Protein AF-A0A1F5DNQ0-F1 (afdb_monomer)

Foldseek 3Di:
DDDDPVVVLVVLLVVLLVVLVPDDQVDWDAPPPVGIDGSVRQNVCLVVVHPSNVVSSVVVVVVVVCVVVCVVVDD

Mean predicted aligned error: 5.04 Å

Solvent-accessible surface area (backbone atoms only — not comparable to full-atom values): 4459 Å² total; per-residue (Å²): 136,85,76,55,71,70,57,54,54,49,51,52,47,49,53,49,42,56,56,45,69,73,46,68,76,91,43,69,50,72,54,72,95,81,42,72,37,44,47,68,57,48,42,54,31,36,74,67,58,37,80,65,15,45,53,50,47,53,52,54,53,48,51,54,51,34,53,74,70,47,72,74,68,82,126

pLDDT: mean 90.8, std 12.0, range [47.78, 98.25]

Organism: NCBI:txid1797467

Nearest PDB structures (foldseek):
  8yjx-assembly2_B  TM=3.395E-01  e=1.920E+00  Campylobacter jejuni

Sequence (75 aa):
MVESKDALDEEIRQLVIERLKATPSDKKISIGGDGDFTVEQLIDRVSKNDKIGRKVIDVQMSYLRALKTGVLVDE

Secondary structure (DSSP, 8-state):
----HHHHHHHHHHHHHHHHHTS-TT-EEE-GGG-EEEHHHHHHHHHTT-HHHHHHHHHHHHHHHHHHTTTT---

Radius of gyration: 13.53 Å; Cα contacts (8 Å, |Δi|>4): 58; chains: 1; bounding box: 26×38×29 Å

Structure (mmCIF, N/CA/C/O backbone):
data_AF-A0A1F5DNQ0-F1
#
_entry.id   AF-A0A1F5DNQ0-F1
#
loop_
_atom_site.group_PDB
_atom_site.id
_atom_site.type_symbol
_atom_site.label_atom_id
_atom_site.label_alt_id
_atom_site.label_comp_id
_atom_site.label_asym_id
_atom_site.label_entity_id
_atom_site.label_seq_id
_atom_site.pdbx_PDB_ins_code
_atom_site.Cartn_x
_atom_site.Cartn_y
_atom_site.Cartn_z
_atom_site.occupancy
_atom_site.B_iso_or_equiv
_atom_site.auth_seq_id
_atom_site.auth_comp_id
_atom_site.auth_asym_id
_atom_site.auth_atom_id
_atom_site.pdbx_PDB_model_num
ATOM 1 N N . MET A 1 1 ? 5.646 23.338 -15.635 1.00 47.78 1 MET A N 1
ATOM 2 C CA . MET A 1 1 ? 4.961 23.581 -14.350 1.00 47.78 1 MET A CA 1
ATOM 3 C C . MET A 1 1 ? 5.638 22.692 -13.329 1.00 47.78 1 MET A C 1
ATOM 5 O O . MET A 1 1 ? 5.734 21.505 -13.593 1.00 47.78 1 MET A O 1
ATOM 9 N N . VAL A 1 2 ? 6.214 23.252 -12.266 1.00 54.47 2 VAL A N 1
ATOM 10 C CA . VAL A 1 2 ? 6.739 22.442 -11.158 1.00 54.47 2 VAL A CA 1
ATOM 11 C C . VAL A 1 2 ? 5.660 22.481 -10.093 1.00 54.47 2 VAL A C 1
ATOM 13 O O . VAL A 1 2 ? 5.426 23.531 -9.500 1.00 54.47 2 VAL A O 1
ATOM 16 N N . GLU A 1 3 ? 4.932 21.384 -9.950 1.00 62.50 3 GLU A N 1
ATOM 17 C CA . GLU A 1 3 ? 3.949 21.237 -8.885 1.00 62.50 3 GLU A CA 1
ATOM 18 C C . GLU A 1 3 ? 4.673 21.220 -7.538 1.00 62.50 3 GLU A C 1
ATOM 20 O O . GLU A 1 3 ? 5.772 20.670 -7.410 1.00 62.50 3 GLU A O 1
ATOM 25 N N . SER A 1 4 ? 4.093 21.883 -6.536 1.00 77.44 4 SER A N 1
ATOM 26 C CA . SER A 1 4 ? 4.629 21.851 -5.178 1.00 77.44 4 SER A CA 1
ATOM 27 C C . SER A 1 4 ? 4.686 20.404 -4.691 1.00 77.44 4 SER A C 1
ATOM 29 O O . SER A 1 4 ? 3.779 19.622 -4.967 1.00 77.44 4 SER A O 1
ATOM 31 N N . LYS A 1 5 ? 5.733 20.052 -3.938 1.00 80.06 5 LYS A N 1
ATOM 32 C CA . LYS A 1 5 ? 5.966 18.693 -3.421 1.00 80.06 5 LYS A CA 1
ATOM 33 C C . LYS A 1 5 ? 4.717 18.067 -2.775 1.00 80.06 5 LYS A C 1
ATOM 35 O O . LYS A 1 5 ? 4.447 16.894 -2.993 1.00 80.06 5 LYS A O 1
ATOM 40 N N . ASP A 1 6 ? 3.933 18.868 -2.058 1.00 83.62 6 ASP A N 1
ATOM 41 C CA . ASP A 1 6 ? 2.716 18.413 -1.377 1.00 83.62 6 ASP A CA 1
ATOM 42 C C . ASP A 1 6 ? 1.591 18.003 -2.344 1.00 83.62 6 ASP A C 1
ATOM 44 O O . ASP A 1 6 ? 0.832 17.083 -2.047 1.00 83.62 6 ASP A O 1
ATOM 48 N N . ALA A 1 7 ? 1.489 18.659 -3.505 1.00 88.56 7 ALA A N 1
ATOM 49 C CA . ALA A 1 7 ? 0.514 18.301 -4.535 1.00 88.56 7 ALA A CA 1
ATOM 50 C C . ALA A 1 7 ? 0.877 16.957 -5.177 1.00 88.56 7 ALA A C 1
ATOM 52 O O . ALA A 1 7 ? 0.023 16.085 -5.306 1.00 88.56 7 ALA A O 1
ATOM 53 N N . LEU A 1 8 ? 2.164 16.756 -5.475 1.00 91.12 8 LEU A N 1
ATOM 54 C CA . LEU A 1 8 ? 2.662 15.490 -6.010 1.00 91.12 8 LEU A CA 1
ATOM 55 C C . LEU A 1 8 ? 2.461 14.328 -5.022 1.00 91.12 8 LEU A C 1
ATOM 57 O O . LEU A 1 8 ? 2.065 13.235 -5.424 1.00 91.12 8 LEU A O 1
ATOM 61 N N . ASP A 1 9 ? 2.711 14.553 -3.730 1.00 92.50 9 ASP A N 1
ATOM 62 C CA . ASP A 1 9 ? 2.498 13.534 -2.696 1.00 92.50 9 ASP A CA 1
ATOM 63 C C . ASP A 1 9 ? 1.011 13.139 -2.590 1.00 92.50 9 ASP A C 1
ATOM 65 O O . ASP A 1 9 ? 0.693 11.961 -2.398 1.00 92.50 9 ASP A O 1
ATOM 69 N N . GLU A 1 10 ? 0.088 14.093 -2.756 1.00 94.94 10 GLU A N 1
ATOM 70 C CA . GLU A 1 10 ? -1.349 13.807 -2.798 1.00 94.94 10 GLU A CA 1
ATOM 71 C C . GLU A 1 10 ? -1.750 13.026 -4.052 1.00 94.94 10 GLU A C 1
ATOM 73 O O . GLU A 1 10 ? -2.471 12.033 -3.945 1.00 94.94 10 GLU A O 1
ATOM 78 N N . GLU A 1 11 ? -1.244 13.400 -5.227 1.00 96.62 11 GLU A N 1
ATOM 79 C CA . GLU A 1 11 ? -1.503 12.655 -6.464 1.00 96.62 11 GLU A CA 1
ATOM 80 C C . GLU A 1 11 ? -1.015 11.207 -6.379 1.00 96.62 11 GLU A C 1
ATOM 82 O O . GLU A 1 11 ? -1.725 10.282 -6.780 1.00 96.62 11 GLU A O 1
ATOM 87 N N . ILE A 1 12 ? 0.168 10.985 -5.798 1.00 96.94 12 ILE A N 1
ATOM 88 C CA . ILE A 1 12 ? 0.701 9.638 -5.571 1.00 96.94 12 ILE A CA 1
ATOM 89 C C . ILE A 1 12 ? -0.216 8.848 -4.630 1.00 96.94 12 ILE A C 1
ATOM 91 O O . ILE A 1 12 ? -0.498 7.676 -4.896 1.00 96.94 12 ILE A O 1
ATOM 95 N N . ARG A 1 13 ? -0.718 9.460 -3.548 1.00 97.06 13 ARG A N 1
ATOM 96 C CA . ARG A 1 13 ? -1.684 8.797 -2.656 1.00 97.06 13 ARG A CA 1
ATOM 97 C C . ARG A 1 13 ? -2.958 8.410 -3.392 1.00 97.06 13 ARG A C 1
ATOM 99 O O . ARG A 1 13 ? -3.391 7.264 -3.265 1.00 97.06 13 ARG A O 1
ATOM 106 N N . GLN A 1 14 ? -3.532 9.324 -4.170 1.00 98.00 14 GLN A N 1
ATOM 107 C CA . GLN A 1 14 ? -4.749 9.053 -4.934 1.00 98.00 14 GLN A CA 1
ATOM 108 C C . GLN A 1 14 ? -4.530 7.939 -5.957 1.00 98.00 14 GLN A C 1
ATOM 110 O O . GLN A 1 14 ? -5.320 6.998 -6.016 1.00 98.00 14 GLN A O 1
ATOM 115 N N . LEU A 1 15 ? -3.408 7.960 -6.680 1.00 97.75 15 LEU A N 1
ATOM 116 C CA . LEU A 1 15 ? -3.031 6.885 -7.596 1.00 97.75 15 LEU A CA 1
ATOM 117 C C . LEU A 1 15 ? -2.997 5.520 -6.893 1.00 97.75 15 LEU A C 1
ATOM 119 O O . LEU A 1 15 ? -3.523 4.535 -7.412 1.00 97.75 15 LEU A O 1
ATOM 123 N N . VAL A 1 16 ? -2.383 5.444 -5.710 1.00 98.00 16 VAL A N 1
ATOM 124 C CA . VAL A 1 16 ? -2.304 4.197 -4.938 1.00 98.00 16 VAL A CA 1
ATOM 125 C C . VAL A 1 16 ? -3.687 3.749 -4.458 1.00 98.00 16 VAL A C 1
ATOM 127 O O . VAL A 1 16 ? -3.996 2.561 -4.552 1.00 98.00 16 VAL A O 1
ATOM 130 N N . ILE A 1 17 ? -4.540 4.672 -4.003 1.00 98.12 17 ILE A N 1
ATOM 131 C CA . ILE A 1 17 ? -5.922 4.373 -3.599 1.00 98.12 17 ILE A CA 1
ATOM 132 C C . ILE A 1 17 ? -6.727 3.800 -4.772 1.00 98.12 17 ILE A C 1
ATOM 134 O O . ILE A 1 17 ? -7.372 2.764 -4.611 1.00 98.12 17 ILE A O 1
ATOM 138 N N . GLU A 1 18 ? -6.664 4.411 -5.955 1.00 98.00 18 GLU A N 1
ATOM 139 C CA . GLU A 1 18 ? -7.385 3.920 -7.136 1.00 98.00 18 GLU A CA 1
ATOM 140 C C . GLU A 1 18 ? -6.900 2.532 -7.574 1.00 98.00 18 GLU A C 1
ATOM 142 O O . GLU A 1 18 ? -7.699 1.660 -7.919 1.00 98.00 18 GLU A O 1
ATOM 147 N N . ARG A 1 19 ? -5.594 2.264 -7.469 1.00 96.25 19 ARG A N 1
ATOM 148 C CA . ARG A 1 19 ? -5.043 0.924 -7.728 1.00 96.25 19 ARG A CA 1
ATOM 149 C C . ARG A 1 19 ? -5.537 -0.118 -6.724 1.00 96.25 19 ARG A C 1
ATOM 151 O O . ARG A 1 19 ? -5.825 -1.246 -7.119 1.00 96.25 19 ARG A O 1
ATOM 158 N N . LEU A 1 20 ? -5.659 0.240 -5.445 1.00 96.31 20 LEU A N 1
ATOM 159 C CA . LEU A 1 20 ? -6.232 -0.652 -4.434 1.00 96.31 20 LEU A CA 1
ATOM 160 C C . LEU A 1 20 ? -7.707 -0.947 -4.730 1.00 96.31 20 LEU A C 1
ATOM 162 O O . LEU A 1 20 ? -8.099 -2.107 -4.671 1.00 96.31 20 LEU A O 1
ATOM 166 N N . LYS A 1 21 ? -8.502 0.053 -5.135 1.00 95.94 21 LYS A N 1
ATOM 167 C CA . LYS A 1 21 ? -9.917 -0.137 -5.516 1.00 95.94 21 LYS A CA 1
ATOM 168 C C . LYS A 1 21 ? -10.111 -1.082 -6.703 1.00 95.94 21 LYS A C 1
ATOM 170 O O . LYS A 1 21 ? -11.142 -1.737 -6.792 1.00 95.94 21 LYS A O 1
ATOM 175 N N . ALA A 1 22 ? -9.131 -1.167 -7.601 1.00 95.62 22 ALA A N 1
ATOM 176 C CA . ALA A 1 22 ? -9.152 -2.115 -8.714 1.00 95.62 22 ALA A CA 1
ATOM 177 C C . ALA A 1 22 ? -8.848 -3.569 -8.288 1.00 95.62 22 ALA A C 1
ATOM 179 O O . ALA A 1 22 ? -8.967 -4.485 -9.101 1.00 95.62 22 ALA A O 1
ATOM 180 N N . THR A 1 23 ? -8.445 -3.798 -7.034 1.00 92.25 23 THR A N 1
ATOM 181 C CA . THR A 1 23 ? -8.192 -5.139 -6.491 1.00 92.25 23 THR A CA 1
ATOM 182 C C . THR A 1 23 ? -9.510 -5.784 -6.041 1.00 92.25 23 THR A C 1
ATOM 184 O O . THR A 1 23 ? -10.322 -5.105 -5.413 1.00 92.25 23 THR A O 1
ATOM 187 N N . PRO A 1 24 ? -9.744 -7.086 -6.303 1.00 93.38 24 PRO A N 1
ATOM 188 C CA . PRO A 1 24 ? -10.952 -7.768 -5.841 1.00 93.38 24 PRO A CA 1
ATOM 189 C C . PRO A 1 24 ? -11.118 -7.690 -4.315 1.00 93.38 24 PRO A C 1
ATOM 191 O O . PRO A 1 24 ? -10.194 -8.002 -3.561 1.00 93.38 24 PRO A O 1
ATOM 194 N N . SER A 1 25 ? -12.307 -7.292 -3.859 1.00 88.69 25 SER A N 1
ATOM 195 C CA . SER A 1 25 ? -12.607 -7.030 -2.442 1.00 88.69 25 SER A CA 1
ATOM 196 C C . SER A 1 25 ? -12.636 -8.289 -1.565 1.00 88.69 25 SER A C 1
ATOM 198 O O . SER A 1 25 ? -12.587 -8.199 -0.343 1.00 88.69 25 SER A O 1
ATOM 200 N N . ASP A 1 26 ? -12.711 -9.479 -2.167 1.00 92.44 26 ASP A N 1
ATOM 201 C CA . ASP A 1 26 ? -12.660 -10.766 -1.467 1.00 92.44 26 ASP A CA 1
ATOM 202 C C . ASP A 1 26 ? -11.229 -11.177 -1.074 1.00 92.44 26 ASP A C 1
ATOM 204 O O . ASP A 1 26 ? -11.038 -12.176 -0.373 1.00 92.44 26 ASP A O 1
ATOM 208 N N . LYS A 1 27 ? -10.209 -10.434 -1.522 1.00 90.56 27 LYS A N 1
ATOM 209 C CA . LYS A 1 27 ? -8.807 -10.724 -1.221 1.00 90.56 27 LYS A CA 1
ATOM 210 C C . LYS A 1 27 ? -8.324 -9.979 0.014 1.00 90.56 27 LYS A C 1
ATOM 212 O O . LYS A 1 27 ? -8.620 -8.808 0.241 1.00 90.56 27 LYS A O 1
ATOM 217 N N . LYS A 1 28 ? -7.494 -10.679 0.786 1.00 94.38 28 LYS A N 1
ATOM 218 C CA . LYS A 1 28 ? -6.642 -10.076 1.808 1.00 94.38 28 LYS A CA 1
ATOM 219 C C . LYS A 1 28 ? -5.230 -9.936 1.270 1.00 94.38 28 LYS A C 1
ATOM 221 O O . LYS A 1 28 ? -4.742 -10.810 0.556 1.00 94.38 28 LYS A O 1
ATOM 226 N N . ILE A 1 29 ? -4.585 -8.840 1.637 1.00 94.19 29 ILE A N 1
ATOM 227 C CA . ILE A 1 29 ? -3.208 -8.536 1.280 1.00 94.19 29 ILE A CA 1
ATOM 228 C C . ILE A 1 29 ? -2.366 -8.665 2.543 1.00 94.19 29 ILE A C 1
ATOM 230 O O . ILE A 1 29 ? -2.630 -8.002 3.547 1.00 94.19 29 ILE A O 1
ATOM 234 N N . SER A 1 30 ? -1.347 -9.517 2.474 1.00 94.44 30 SER A N 1
ATOM 235 C CA . SER A 1 30 ? -0.399 -9.706 3.566 1.00 94.44 30 SER A CA 1
ATOM 236 C C . SER A 1 30 ? 0.701 -8.653 3.511 1.00 94.44 30 SER A C 1
ATOM 238 O O . SER A 1 30 ? 1.359 -8.480 2.483 1.00 94.44 30 SER A O 1
ATOM 240 N N . ILE A 1 31 ? 0.925 -7.952 4.621 1.00 93.81 31 ILE A N 1
ATOM 241 C CA . ILE A 1 31 ? 1.965 -6.929 4.769 1.00 93.81 31 ILE A CA 1
ATOM 242 C C . ILE A 1 31 ? 3.093 -7.487 5.645 1.00 93.81 31 ILE A C 1
ATOM 244 O O . ILE A 1 31 ? 3.438 -6.950 6.695 1.00 93.81 31 ILE A O 1
ATOM 248 N N . GLY A 1 32 ? 3.703 -8.589 5.205 1.00 88.44 32 GLY A N 1
ATOM 249 C CA . GLY A 1 32 ? 4.790 -9.253 5.933 1.00 88.44 32 GLY A CA 1
ATOM 250 C C . GLY A 1 32 ? 4.441 -9.487 7.409 1.00 88.44 32 GLY A C 1
ATOM 251 O O . GLY A 1 32 ? 3.358 -9.961 7.731 1.00 88.44 32 GLY A O 1
ATOM 252 N N . GLY A 1 33 ? 5.342 -9.106 8.320 1.00 91.75 33 GLY A N 1
ATOM 253 C CA . GLY A 1 33 ? 5.126 -9.250 9.767 1.00 91.75 33 GLY A CA 1
ATOM 254 C C . GLY A 1 33 ? 4.073 -8.316 10.383 1.00 91.75 33 GLY A C 1
ATOM 255 O O . GLY A 1 33 ? 3.801 -8.442 11.572 1.00 91.75 33 GLY A O 1
ATOM 256 N N . ASP A 1 34 ? 3.496 -7.382 9.619 1.00 93.69 34 ASP A N 1
ATOM 257 C CA . ASP A 1 34 ? 2.461 -6.462 10.112 1.00 93.69 34 ASP A CA 1
ATOM 258 C C . ASP A 1 34 ? 1.041 -7.073 10.037 1.00 93.69 34 ASP A C 1
ATOM 260 O O . ASP A 1 34 ? 0.104 -6.513 10.607 1.00 93.69 34 ASP A O 1
ATOM 264 N N . GLY A 1 35 ? 0.884 -8.225 9.371 1.00 95.25 35 GLY A N 1
ATOM 265 C CA . GLY A 1 35 ? -0.369 -8.980 9.281 1.00 95.25 35 GLY A CA 1
ATOM 266 C C . GLY A 1 35 ? -1.116 -8.822 7.955 1.00 95.25 35 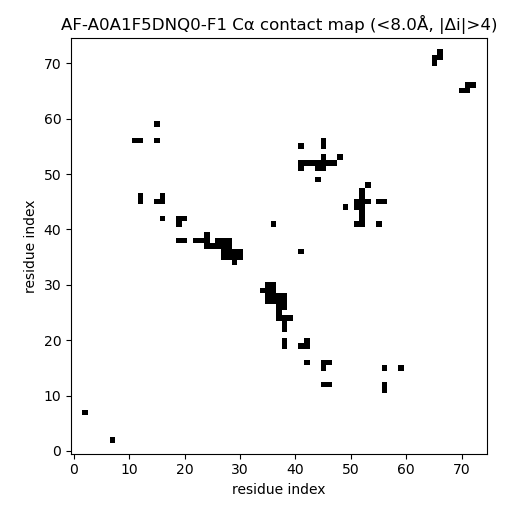GLY A C 1
ATOM 267 O O . GLY A 1 35 ? -0.589 -8.282 6.982 1.00 95.25 35 GLY A O 1
ATOM 268 N N . ASP A 1 36 ? -2.356 -9.314 7.928 1.00 97.00 36 ASP A N 1
ATOM 269 C CA . ASP A 1 36 ? -3.215 -9.328 6.741 1.00 97.00 36 ASP A CA 1
ATOM 270 C C . ASP A 1 36 ? -4.303 -8.256 6.815 1.00 97.00 36 ASP A C 1
ATOM 272 O O . ASP A 1 36 ? -4.969 -8.093 7.840 1.00 97.00 36 ASP A O 1
ATOM 276 N N . PHE A 1 37 ? -4.528 -7.571 5.696 1.00 97.00 37 PHE A N 1
ATOM 277 C CA . PHE A 1 37 ? -5.460 -6.452 5.595 1.00 97.00 37 PHE A CA 1
ATOM 278 C C . PHE A 1 37 ? -6.436 -6.655 4.441 1.00 97.00 37 PHE A C 1
ATOM 280 O O . PHE A 1 37 ? -6.074 -7.201 3.396 1.00 97.00 37 PHE A O 1
ATOM 287 N N . THR A 1 38 ? -7.674 -6.195 4.608 1.00 97.56 38 THR A N 1
ATOM 288 C CA . THR A 1 38 ? -8.598 -6.049 3.475 1.00 97.56 38 THR A CA 1
ATOM 289 C C . THR A 1 38 ? -8.223 -4.832 2.632 1.00 97.56 38 THR A C 1
ATOM 291 O O . THR A 1 38 ? -7.483 -3.946 3.074 1.00 97.56 38 THR A O 1
ATOM 294 N N . VAL A 1 39 ? -8.762 -4.764 1.416 1.00 96.38 39 VAL A N 1
ATOM 295 C CA . VAL A 1 39 ? -8.564 -3.621 0.517 1.00 96.38 39 VAL A CA 1
ATOM 296 C C . VAL A 1 39 ? -9.040 -2.317 1.168 1.00 96.38 39 VAL A C 1
ATOM 298 O O . VAL A 1 39 ? -8.318 -1.321 1.143 1.00 96.38 39 VAL A O 1
ATOM 301 N N . GLU A 1 40 ? -10.200 -2.320 1.827 1.00 97.06 40 GLU A N 1
ATOM 302 C CA . GLU A 1 40 ? -10.763 -1.133 2.487 1.00 97.06 40 GLU A CA 1
ATOM 303 C C . GLU A 1 40 ? -9.877 -0.652 3.637 1.00 97.06 40 GLU A C 1
ATOM 305 O O . GLU A 1 40 ? -9.658 0.550 3.797 1.00 97.06 40 GLU A O 1
ATOM 310 N N . GLN A 1 41 ? -9.322 -1.587 4.415 1.00 97.81 41 GLN A N 1
ATOM 311 C CA . GLN A 1 41 ? -8.379 -1.254 5.479 1.00 97.81 41 GLN A CA 1
ATOM 312 C C . GLN A 1 41 ? -7.121 -0.602 4.908 1.00 97.81 41 GLN A C 1
ATOM 314 O O . GLN A 1 41 ? -6.647 0.385 5.463 1.00 97.81 41 GLN A O 1
ATOM 319 N N . LEU A 1 42 ? -6.583 -1.106 3.796 1.00 97.62 42 LEU A N 1
ATOM 320 C CA . LEU A 1 42 ? -5.405 -0.501 3.176 1.00 97.62 42 LEU A CA 1
ATOM 321 C C . LEU A 1 42 ? -5.700 0.885 2.596 1.00 97.62 42 LEU A C 1
ATOM 323 O O . LEU A 1 42 ? -4.872 1.779 2.756 1.00 97.62 42 LEU A O 1
ATOM 327 N N . ILE A 1 43 ? -6.874 1.096 1.996 1.00 97.88 43 ILE A N 1
ATOM 328 C CA . ILE A 1 43 ? -7.299 2.418 1.508 1.00 97.88 43 ILE A CA 1
ATOM 329 C C . ILE A 1 43 ? -7.345 3.432 2.660 1.00 97.88 43 ILE A C 1
ATOM 331 O O . ILE A 1 43 ? -6.774 4.517 2.541 1.00 97.88 43 ILE A O 1
ATOM 335 N N . ASP A 1 44 ? -7.959 3.073 3.792 1.00 98.25 44 ASP A N 1
ATOM 336 C CA . ASP A 1 44 ? -8.014 3.931 4.984 1.00 98.25 44 ASP A CA 1
ATOM 337 C C . ASP A 1 44 ? -6.609 4.275 5.511 1.00 98.25 44 ASP A C 1
ATOM 3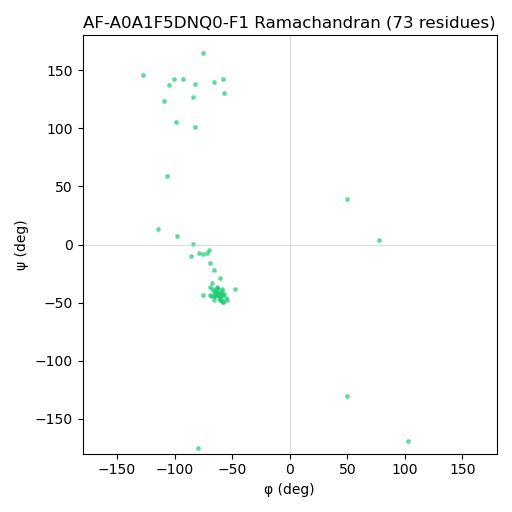39 O O . ASP A 1 44 ? -6.302 5.432 5.804 1.00 98.25 44 ASP A O 1
ATOM 343 N N . ARG A 1 45 ? -5.714 3.283 5.565 1.00 98.12 45 ARG A N 1
ATOM 344 C CA . ARG A 1 45 ? -4.325 3.450 6.027 1.00 98.12 45 ARG A CA 1
ATOM 345 C C . ARG A 1 45 ? -3.509 4.358 5.103 1.00 98.12 45 ARG A C 1
ATOM 347 O O . ARG A 1 45 ? -2.767 5.212 5.593 1.00 98.12 45 ARG A O 1
ATOM 354 N N . VAL A 1 46 ? -3.656 4.200 3.783 1.00 97.94 46 VAL A N 1
ATOM 355 C CA . VAL A 1 46 ? -3.013 5.048 2.759 1.00 97.94 46 VAL A CA 1
ATOM 356 C C . VAL A 1 46 ? -3.536 6.481 2.841 1.00 97.94 46 VAL A C 1
ATOM 358 O O . VAL A 1 46 ? -2.735 7.414 2.852 1.00 97.94 46 VAL A O 1
ATOM 361 N N . SER A 1 47 ? -4.852 6.664 2.985 1.00 97.38 47 SER A N 1
ATOM 362 C CA . SER A 1 47 ? -5.472 7.986 3.149 1.00 97.38 47 SER A CA 1
ATOM 363 C C . SER A 1 47 ? -4.965 8.707 4.403 1.00 97.38 47 SER A C 1
ATOM 365 O O . SER A 1 47 ? -4.593 9.877 4.344 1.00 97.38 47 SER A O 1
ATOM 367 N N . LYS A 1 48 ? -4.841 7.987 5.524 1.00 97.62 48 LYS A N 1
ATOM 368 C CA . LYS A 1 48 ? -4.256 8.505 6.775 1.00 97.62 48 LYS A CA 1
ATOM 369 C C . LYS A 1 48 ? -2.742 8.708 6.710 1.00 97.62 48 LYS A C 1
ATOM 371 O O . LYS A 1 48 ? -2.165 9.250 7.652 1.00 97.62 48 LYS A O 1
ATOM 376 N N . ASN A 1 49 ? -2.101 8.262 5.629 1.00 96.25 49 ASN A N 1
ATOM 377 C CA . ASN A 1 49 ? -0.659 8.296 5.432 1.00 96.25 49 AS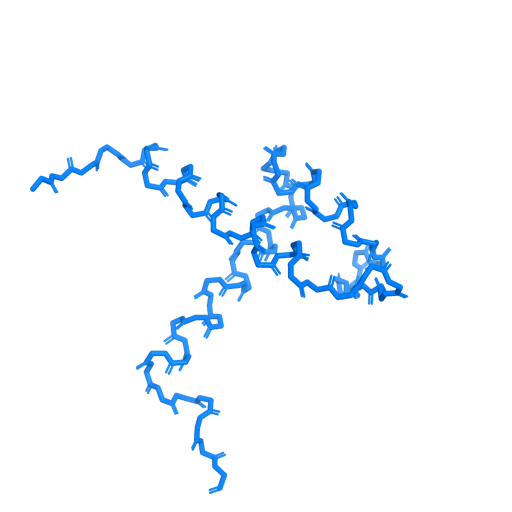N A CA 1
ATOM 378 C C . ASN A 1 49 ? 0.113 7.723 6.634 1.00 96.25 49 ASN A C 1
ATOM 380 O O . ASN A 1 49 ? 1.134 8.279 7.046 1.00 96.25 49 ASN A O 1
ATOM 384 N N . ASP A 1 50 ? -0.396 6.651 7.248 1.00 97.31 50 ASP A N 1
ATOM 385 C CA . ASP A 1 50 ? 0.211 6.064 8.443 1.00 97.31 50 ASP A CA 1
ATOM 386 C C . ASP A 1 50 ? 1.418 5.169 8.100 1.00 97.31 50 ASP A C 1
ATOM 388 O O . ASP A 1 50 ? 1.869 5.111 6.956 1.00 97.31 50 ASP A O 1
ATOM 392 N N . LYS A 1 51 ? 2.002 4.482 9.092 1.00 97.19 51 LYS A N 1
ATOM 393 C CA . LYS A 1 51 ? 3.175 3.618 8.861 1.00 97.19 51 LYS A CA 1
ATOM 394 C C . LYS A 1 51 ? 2.907 2.539 7.799 1.00 97.19 51 LYS A C 1
ATOM 396 O O . LYS A 1 51 ? 3.781 2.289 6.971 1.00 97.19 51 LYS A O 1
ATOM 401 N N . ILE A 1 52 ? 1.733 1.907 7.829 1.00 97.56 52 ILE A N 1
ATOM 402 C CA . ILE A 1 52 ? 1.358 0.863 6.868 1.00 97.56 52 ILE A CA 1
ATOM 403 C C . ILE A 1 52 ? 1.002 1.500 5.527 1.00 97.56 52 ILE A C 1
ATOM 405 O O . ILE A 1 52 ? 1.491 1.041 4.499 1.00 97.56 52 ILE A O 1
ATOM 409 N N . GLY A 1 53 ? 0.241 2.597 5.532 1.00 97.38 53 GLY A N 1
ATOM 410 C CA . GLY A 1 53 ? -0.103 3.353 4.329 1.00 97.38 53 GLY A CA 1
ATOM 411 C C . GLY A 1 53 ? 1.127 3.785 3.531 1.00 97.38 53 GLY A C 1
ATOM 412 O O . GLY A 1 53 ? 1.206 3.517 2.335 1.00 97.38 53 GLY A O 1
ATOM 413 N N . ARG A 1 54 ? 2.136 4.357 4.198 1.00 97.50 54 ARG A N 1
ATOM 414 C CA . ARG A 1 54 ? 3.413 4.735 3.566 1.00 97.50 54 ARG A CA 1
ATOM 415 C C . ARG A 1 54 ? 4.143 3.540 2.968 1.00 97.50 54 ARG A C 1
ATOM 417 O O . ARG A 1 54 ? 4.555 3.598 1.818 1.00 97.50 54 ARG A O 1
ATOM 424 N N . LYS A 1 55 ? 4.220 2.427 3.703 1.00 96.81 55 LYS A N 1
ATOM 425 C CA . LYS A 1 55 ? 4.831 1.187 3.204 1.00 96.81 55 LYS A CA 1
ATOM 426 C C . LYS A 1 55 ? 4.127 0.674 1.941 1.00 96.81 55 LYS A C 1
ATOM 428 O O . LYS A 1 55 ? 4.793 0.233 1.010 1.00 96.81 55 LYS A O 1
ATOM 433 N N . VAL A 1 56 ? 2.797 0.752 1.886 1.00 97.00 56 VAL A N 1
ATOM 434 C CA . VAL A 1 56 ? 2.019 0.374 0.694 1.00 97.00 56 VAL A CA 1
ATOM 435 C C . VAL A 1 56 ? 2.312 1.308 -0.480 1.00 97.00 56 VAL A C 1
ATOM 437 O O . VAL A 1 56 ? 2.526 0.818 -1.590 1.00 97.00 56 VAL A O 1
ATOM 440 N N . ILE A 1 57 ? 2.370 2.623 -0.245 1.00 97.56 57 ILE A N 1
ATOM 441 C CA . ILE A 1 57 ? 2.744 3.609 -1.270 1.00 97.56 57 ILE A CA 1
ATOM 442 C C . ILE A 1 57 ? 4.135 3.289 -1.828 1.00 97.56 57 ILE A C 1
ATOM 444 O O . ILE A 1 57 ? 4.295 3.177 -3.043 1.00 97.56 57 ILE A O 1
ATOM 448 N N . ASP A 1 58 ? 5.117 3.064 -0.955 1.00 96.50 58 ASP A N 1
ATOM 449 C CA . ASP A 1 58 ? 6.49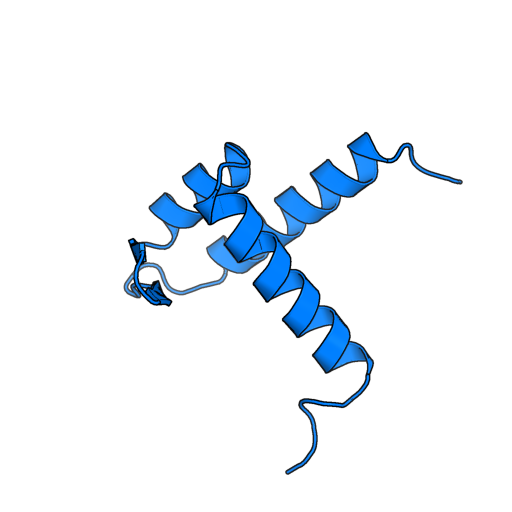6 2.772 -1.347 1.00 96.50 58 ASP A CA 1
ATOM 450 C C . ASP A 1 58 ? 6.590 1.512 -2.215 1.00 96.50 58 ASP A C 1
ATOM 452 O O . ASP A 1 58 ? 7.261 1.517 -3.250 1.00 96.50 58 ASP A O 1
ATOM 456 N N . VAL A 1 59 ? 5.882 0.442 -1.839 1.00 95.00 59 VAL A N 1
ATOM 457 C CA . VAL A 1 59 ? 5.849 -0.814 -2.605 1.00 95.00 59 VAL A CA 1
ATOM 458 C C . VAL A 1 59 ? 5.181 -0.617 -3.966 1.00 95.00 59 VAL A C 1
ATOM 460 O O . VAL A 1 59 ? 5.741 -1.029 -4.982 1.00 95.00 59 VAL A O 1
ATOM 463 N N . GLN A 1 60 ? 4.019 0.041 -4.021 1.00 95.44 60 GLN A N 1
ATOM 464 C CA . GLN A 1 60 ? 3.300 0.287 -5.277 1.00 95.44 60 GLN A CA 1
ATOM 465 C C . GLN A 1 60 ? 4.112 1.169 -6.233 1.00 95.44 60 GLN A C 1
ATOM 467 O O . GLN A 1 60 ? 4.211 0.869 -7.424 1.00 95.44 60 GLN A O 1
ATOM 472 N N . MET A 1 61 ? 4.754 2.219 -5.721 1.00 96.00 61 MET A N 1
ATOM 473 C CA . MET A 1 61 ? 5.610 3.084 -6.533 1.00 96.00 61 MET A CA 1
ATOM 474 C C . MET A 1 61 ? 6.892 2.377 -6.973 1.00 96.00 61 MET A C 1
ATOM 476 O O . MET A 1 61 ? 7.333 2.573 -8.106 1.00 96.00 61 MET A O 1
ATOM 480 N N . SER A 1 62 ? 7.473 1.526 -6.124 1.00 94.44 62 SER A N 1
ATOM 481 C CA . SER A 1 62 ? 8.622 0.690 -6.498 1.00 94.44 62 SER A CA 1
ATOM 482 C C . SER A 1 62 ? 8.260 -0.280 -7.621 1.00 94.44 62 SER A C 1
ATOM 484 O O . SER A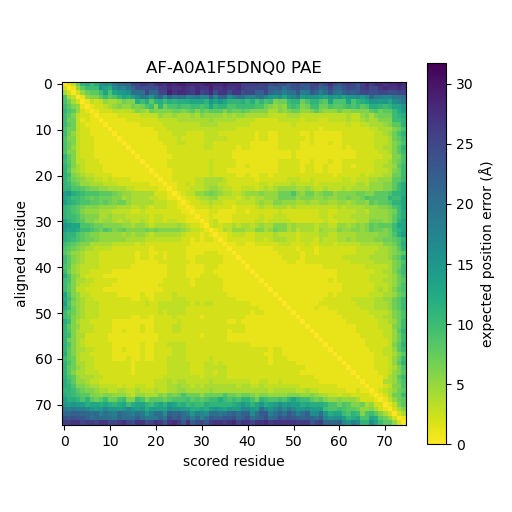 1 62 ? 9.000 -0.377 -8.598 1.00 94.44 62 SER A O 1
ATOM 486 N N . TYR A 1 63 ? 7.091 -0.920 -7.539 1.00 93.69 63 TYR A N 1
ATOM 487 C CA . TYR A 1 63 ? 6.561 -1.785 -8.594 1.00 93.69 63 TYR A CA 1
ATOM 488 C C . TYR A 1 63 ? 6.389 -1.033 -9.923 1.00 93.69 63 TYR A C 1
ATOM 490 O O . TYR A 1 63 ? 6.885 -1.482 -10.952 1.00 93.69 63 TYR A O 1
ATOM 498 N N . LEU A 1 64 ? 5.765 0.151 -9.910 1.00 93.81 64 LEU A N 1
ATOM 499 C CA . LEU A 1 64 ? 5.583 0.965 -11.120 1.00 93.81 64 LEU A CA 1
ATOM 500 C C . LEU A 1 64 ? 6.913 1.416 -11.740 1.00 93.81 64 LEU A C 1
ATOM 502 O O . LEU A 1 64 ? 7.058 1.437 -12.963 1.00 93.81 64 LEU A O 1
ATOM 506 N N . ARG A 1 65 ? 7.906 1.756 -10.910 1.00 93.56 65 ARG A N 1
ATOM 507 C CA . ARG A 1 65 ? 9.256 2.093 -11.383 1.00 93.56 65 ARG A CA 1
ATOM 508 C C . ARG A 1 65 ? 9.946 0.882 -12.006 1.00 93.56 65 ARG A C 1
ATOM 510 O O . ARG A 1 65 ? 10.512 1.028 -13.083 1.00 93.56 65 ARG A O 1
ATOM 517 N N . ALA A 1 66 ? 9.851 -0.288 -11.376 1.00 93.00 66 ALA A N 1
ATOM 518 C CA . ALA A 1 66 ? 10.423 -1.531 -11.890 1.00 93.00 66 ALA A CA 1
ATOM 519 C C . ALA A 1 66 ? 9.780 -1.961 -13.219 1.00 93.00 66 ALA A C 1
ATOM 521 O O . ALA A 1 66 ? 10.491 -2.361 -14.143 1.00 93.00 66 ALA A O 1
ATOM 522 N N . LEU A 1 67 ? 8.455 -1.806 -13.345 1.00 92.00 67 LEU A N 1
ATOM 523 C CA . LEU A 1 67 ? 7.734 -1.995 -14.607 1.00 92.00 67 LEU A CA 1
ATOM 524 C C . LEU A 1 67 ? 8.273 -1.063 -15.694 1.00 92.00 67 LEU A C 1
ATOM 526 O O . LEU A 1 67 ? 8.596 -1.513 -16.788 1.00 92.00 67 LEU A O 1
ATOM 530 N N . LYS A 1 68 ? 8.414 0.233 -15.387 1.00 90.94 68 LYS A N 1
ATOM 531 C CA . LYS A 1 68 ? 8.944 1.223 -16.335 1.00 90.94 68 LYS A CA 1
ATOM 532 C C . LYS A 1 68 ? 10.352 0.864 -16.818 1.00 90.94 68 LYS A C 1
ATOM 534 O O . LYS A 1 68 ? 10.672 1.115 -17.975 1.00 90.94 68 LYS A O 1
ATOM 539 N N . THR A 1 69 ? 11.203 0.334 -15.942 1.00 91.12 69 THR A N 1
ATOM 540 C CA . THR A 1 69 ? 12.592 -0.016 -16.276 1.00 91.12 69 THR A CA 1
ATOM 541 C C . THR A 1 69 ? 12.740 -1.395 -16.916 1.00 91.12 69 THR A C 1
ATOM 543 O O . THR 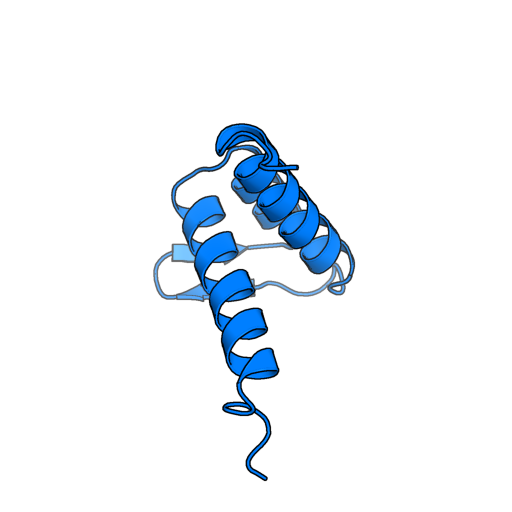A 1 69 ? 13.864 -1.785 -17.207 1.00 91.12 69 THR A O 1
ATOM 546 N N . GLY A 1 70 ? 11.650 -2.141 -17.119 1.00 87.00 70 GLY A N 1
ATOM 547 C CA . GLY A 1 70 ? 11.690 -3.474 -17.726 1.00 87.00 70 GLY A CA 1
ATOM 548 C C . GLY A 1 70 ? 12.167 -4.594 -16.794 1.00 87.00 70 GLY A C 1
ATOM 549 O O . GLY A 1 70 ? 12.239 -5.736 -17.219 1.00 87.00 7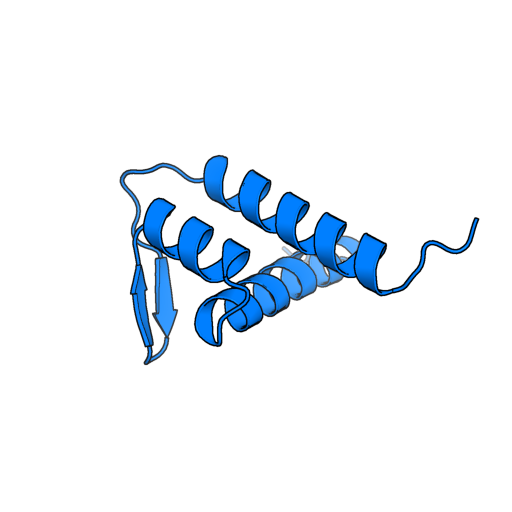0 GLY A O 1
ATOM 550 N N . VAL A 1 71 ? 12.435 -4.306 -15.515 1.00 83.94 71 VAL A N 1
ATOM 551 C CA . VAL A 1 71 ? 12.998 -5.274 -14.542 1.00 83.94 71 VAL A CA 1
ATOM 552 C C . VAL A 1 71 ? 12.031 -6.424 -14.239 1.00 83.94 71 VAL A C 1
ATOM 554 O O . VAL A 1 71 ? 12.439 -7.485 -13.786 1.00 83.94 71 VAL A O 1
ATOM 557 N N . LEU A 1 72 ? 10.736 -6.208 -14.471 1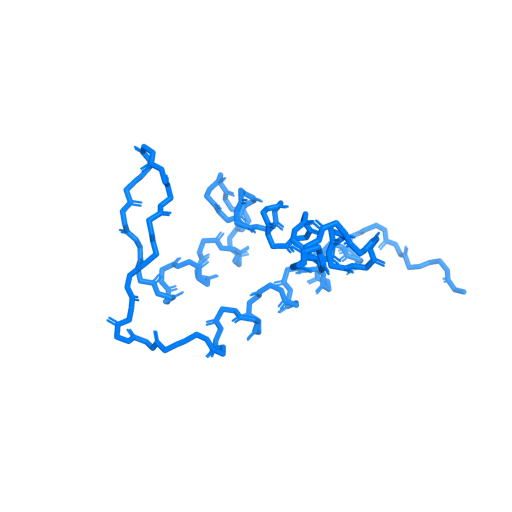.00 71.31 72 LEU A N 1
ATOM 558 C CA . LEU A 1 72 ? 9.685 -7.204 -14.262 1.00 71.31 72 LEU A CA 1
ATOM 559 C C . LEU A 1 72 ? 9.279 -7.939 -15.553 1.00 71.31 72 LEU A C 1
ATOM 561 O O . LEU A 1 72 ? 8.277 -8.644 -15.529 1.00 71.31 72 LEU A O 1
ATOM 565 N N . VAL A 1 73 ? 9.991 -7.733 -16.669 1.00 58.81 73 VAL A N 1
ATOM 566 C CA . VAL A 1 73 ? 9.616 -8.241 -18.008 1.00 58.81 73 VAL A CA 1
ATOM 567 C C . VAL A 1 73 ? 10.622 -9.273 -18.546 1.00 58.81 73 VAL A C 1
ATOM 569 O O . VAL A 1 73 ? 10.580 -9.609 -19.723 1.00 58.81 73 VAL A O 1
ATOM 572 N N . ASP A 1 74 ? 11.520 -9.788 -17.703 1.00 52.03 74 ASP A N 1
ATOM 573 C CA . ASP A 1 74 ? 12.334 -10.957 -18.052 1.00 52.03 74 ASP A CA 1
ATOM 574 C C . ASP A 1 74 ? 11.520 -12.242 -17.792 1.00 52.03 74 ASP A C 1
ATOM 576 O O . ASP A 1 74 ? 11.383 -12.679 -16.646 1.00 52.03 74 ASP A O 1
ATOM 580 N N . GLU A 1 75 ? 10.971 -12.816 -18.870 1.00 48.19 75 GLU A N 1
ATOM 581 C CA . GLU A 1 75 ? 10.525 -14.218 -18.994 1.00 48.19 75 GLU A CA 1
ATOM 582 C C . GLU A 1 75 ? 11.423 -14.965 -19.990 1.00 48.19 75 GLU A C 1
ATOM 584 O O . GLU A 1 75 ? 1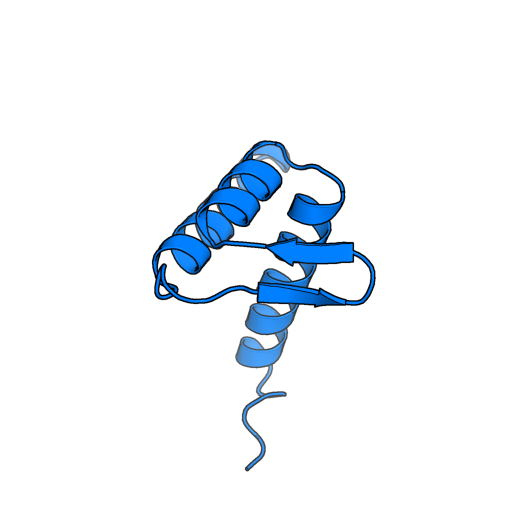1.648 -14.432 -21.103 1.00 48.19 75 GLU A O 1
#